Protein AF-A0A969UCM1-F1 (afdb_monomer)

Foldseek 3Di:
DPAADAPDPDAQWDWDQDPVRDIDTFGHRHDHVHTAAQCVDPVSVVVVVVVVVVCVVVPDPDDDDPPVQQNDDDPPHRSGNDPPVD

Solvent-accessible surface area (backbone atoms only — not comparable to full-atom values): 5456 Å² total; per-residue (Å²): 129,88,54,58,71,66,85,54,104,59,78,50,52,39,84,42,78,45,100,86,74,48,75,46,79,44,52,16,66,85,42,86,90,43,68,64,68,54,56,86,40,75,66,34,36,48,52,52,50,53,53,53,50,52,44,43,76,73,66,51,89,76,82,84,76,75,72,54,49,52,59,39,80,48,93,94,43,36,34,58,58,42,77,86,80,92

Structure (mmCIF, N/CA/C/O backbone):
data_AF-A0A969UCM1-F1
#
_entry.id   AF-A0A969UCM1-F1
#
loop_
_atom_site.group_PDB
_atom_site.id
_atom_site.type_symbol
_atom_site.label_atom_id
_atom_site.label_alt_id
_atom_site.label_comp_id
_atom_site.label_asym_id
_atom_site.label_entity_id
_atom_site.label_seq_id
_atom_site.pdbx_PDB_ins_code
_atom_site.Cartn_x
_atom_site.Cartn_y
_atom_site.Cartn_z
_atom_site.occupancy
_atom_site.B_iso_or_equiv
_atom_site.auth_seq_id
_atom_site.auth_comp_id
_atom_site.auth_asym_id
_atom_site.auth_atom_id
_atom_site.pdbx_PDB_model_num
ATOM 1 N N . MET A 1 1 ? -8.764 7.945 16.443 1.00 54.50 1 MET A N 1
ATOM 2 C CA . MET A 1 1 ? -8.209 7.871 15.069 1.00 54.50 1 MET A CA 1
ATOM 3 C C . MET A 1 1 ? -7.054 8.863 14.853 1.00 54.50 1 MET A C 1
ATOM 5 O O . MET A 1 1 ? -6.900 9.366 13.757 1.00 54.50 1 MET A O 1
ATOM 9 N N . GLY A 1 2 ? -6.225 9.156 15.867 1.00 64.75 2 GLY A N 1
ATOM 10 C CA . GLY A 1 2 ? -5.269 10.277 15.790 1.00 64.75 2 GLY A CA 1
ATOM 11 C C . GLY A 1 2 ? -3.878 9.964 15.229 1.00 64.75 2 GLY A C 1
ATOM 12 O O . GLY A 1 2 ? -3.095 10.887 15.076 1.00 64.75 2 GLY A O 1
ATOM 13 N N . LEU A 1 3 ? -3.552 8.694 14.960 1.00 83.62 3 LEU A N 1
ATOM 14 C CA . LEU A 1 3 ? -2.209 8.317 14.502 1.00 83.62 3 LEU A CA 1
ATOM 15 C C . LEU A 1 3 ? -2.142 8.138 12.985 1.00 83.62 3 LEU A C 1
ATOM 17 O O . LEU A 1 3 ? -1.222 8.654 12.370 1.00 83.62 3 LEU A O 1
ATOM 21 N N . ILE A 1 4 ? -3.118 7.455 12.379 1.00 90.44 4 ILE A N 1
ATOM 22 C CA . ILE A 1 4 ? -3.088 7.105 10.951 1.00 90.44 4 ILE A CA 1
ATOM 23 C C . ILE A 1 4 ? -3.196 8.365 10.084 1.00 90.44 4 ILE A C 1
ATOM 25 O O . ILE A 1 4 ? -4.161 9.125 10.198 1.00 90.44 4 ILE A O 1
ATOM 29 N N . TYR A 1 5 ? -2.236 8.548 9.179 1.00 89.81 5 TYR A N 1
ATOM 30 C CA . TYR A 1 5 ? -2.254 9.620 8.194 1.00 89.81 5 TYR A CA 1
ATOM 31 C C . TYR A 1 5 ? -3.273 9.299 7.093 1.00 89.81 5 TYR A C 1
ATOM 33 O O . TYR A 1 5 ? -3.106 8.353 6.326 1.00 89.81 5 TYR A O 1
ATOM 41 N N . THR A 1 6 ? -4.358 10.072 7.032 1.00 88.00 6 THR A N 1
ATOM 42 C CA . THR A 1 6 ? -5.467 9.860 6.088 1.00 88.00 6 THR A CA 1
ATOM 43 C C . THR A 1 6 ? -5.603 11.039 5.129 1.00 88.00 6 THR A C 1
ATOM 45 O O . THR A 1 6 ? -5.375 12.190 5.496 1.00 88.00 6 THR A O 1
ATOM 48 N N . ARG A 1 7 ? -5.979 10.756 3.875 1.00 85.25 7 ARG A N 1
ATOM 49 C CA . ARG A 1 7 ? -6.209 11.782 2.837 1.00 85.25 7 ARG A CA 1
ATOM 50 C C . ARG A 1 7 ? -7.630 12.344 2.841 1.00 85.25 7 ARG A C 1
ATOM 52 O O . ARG A 1 7 ? -7.830 13.486 2.442 1.00 85.25 7 ARG A O 1
ATOM 59 N N . LYS A 1 8 ? -8.612 11.543 3.262 1.00 85.62 8 LYS A N 1
ATOM 60 C CA . LYS A 1 8 ? -10.028 11.920 3.376 1.00 85.62 8 LYS A CA 1
ATOM 61 C C . LYS A 1 8 ? -10.437 11.865 4.856 1.00 85.62 8 LYS A C 1
ATOM 63 O O . LYS A 1 8 ? -9.928 10.998 5.564 1.00 85.62 8 LYS A O 1
ATOM 68 N N . PRO A 1 9 ? -11.364 12.720 5.332 1.00 88.50 9 PRO A N 1
ATOM 69 C CA . PRO A 1 9 ? -11.818 12.734 6.726 1.00 88.50 9 PRO A CA 1
ATOM 70 C C . PRO A 1 9 ? -12.784 11.569 7.018 1.00 88.50 9 PRO A C 1
ATOM 72 O O . PRO A 1 9 ? -13.928 11.766 7.417 1.00 88.50 9 PRO A O 1
ATOM 75 N N . ARG A 1 10 ? -12.334 10.337 6.773 1.00 88.19 10 ARG A N 1
ATOM 76 C CA . ARG A 1 10 ? -13.081 9.091 6.971 1.00 88.19 10 ARG A CA 1
ATOM 77 C C . ARG A 1 10 ? -12.147 7.986 7.472 1.00 88.19 10 ARG A C 1
ATOM 79 O O . ARG A 1 10 ? -10.932 8.092 7.295 1.00 88.19 10 ARG A O 1
ATOM 86 N N . PRO A 1 11 ? -12.679 6.900 8.054 1.00 89.88 11 PRO A N 1
ATOM 87 C CA . PRO A 1 11 ? -11.868 5.726 8.339 1.00 89.88 11 PRO A CA 1
ATOM 88 C C . PRO A 1 11 ? -11.243 5.140 7.060 1.00 89.88 11 PRO A C 1
ATOM 90 O O . PRO A 1 11 ? -11.911 5.109 6.021 1.00 89.88 11 PRO A O 1
ATOM 93 N N . PRO A 1 12 ? -9.986 4.657 7.115 1.00 93.31 12 PRO A N 1
ATOM 94 C CA . PRO A 1 12 ? -9.286 4.079 5.969 1.00 93.31 12 PRO A CA 1
ATOM 95 C C . PRO A 1 12 ? -9.653 2.599 5.783 1.00 93.31 12 PRO A C 1
ATOM 97 O O . PRO A 1 12 ? -8.785 1.761 5.566 1.00 93.31 12 PRO A O 1
ATOM 100 N N . PHE A 1 13 ? -10.931 2.252 5.926 1.00 94.75 13 PHE A N 1
ATOM 101 C CA . PHE A 1 13 ? -11.417 0.899 5.686 1.00 94.75 13 PHE A CA 1
ATOM 102 C C . PHE A 1 13 ? -12.818 0.905 5.079 1.00 94.75 13 PHE A C 1
ATOM 104 O O . PHE A 1 13 ? -13.598 1.839 5.279 1.00 94.75 13 PHE A O 1
ATOM 111 N N . LEU A 1 14 ? -13.102 -0.176 4.372 1.00 94.69 14 LEU A N 1
ATOM 112 C CA . LEU A 1 14 ? -14.379 -0.585 3.807 1.00 94.69 14 LEU A CA 1
ATOM 113 C C . LEU A 1 14 ? -14.859 -1.803 4.608 1.00 94.69 14 LEU A C 1
ATOM 115 O O . LEU A 1 14 ? -14.052 -2.666 4.951 1.00 94.69 14 LEU A O 1
ATOM 119 N N . GLU A 1 15 ? -16.151 -1.881 4.915 1.00 96.00 15 GLU A N 1
ATOM 120 C CA . GLU A 1 15 ? -16.766 -3.113 5.421 1.00 96.00 15 GLU A CA 1
ATOM 121 C C . GLU A 1 15 ? -17.224 -3.966 4.234 1.00 96.00 15 GLU A C 1
ATOM 123 O O . GLU A 1 15 ? -17.956 -3.487 3.371 1.00 96.00 15 GLU A O 1
ATOM 128 N N . VAL A 1 16 ? -16.757 -5.211 4.178 1.00 95.44 16 VAL A N 1
ATOM 129 C CA . VAL A 1 16 ? -17.061 -6.180 3.122 1.00 95.44 16 VAL A CA 1
ATOM 130 C C . VAL A 1 16 ? -17.849 -7.328 3.733 1.00 95.44 16 VAL A C 1
ATOM 132 O O . VAL A 1 16 ? -17.407 -7.920 4.717 1.00 95.44 16 VAL A O 1
ATOM 135 N N . GLU A 1 17 ? -19.001 -7.644 3.147 1.00 96.81 17 GLU A N 1
ATOM 136 C CA . GLU A 1 17 ? -19.752 -8.860 3.454 1.00 96.81 17 GLU A CA 1
ATOM 137 C C . GLU A 1 17 ? -19.228 -10.017 2.600 1.00 96.81 17 GLU A C 1
ATOM 139 O O . GLU A 1 17 ? -19.054 -9.898 1.385 1.00 96.81 17 GLU A O 1
ATOM 144 N N . HIS A 1 18 ? -18.932 -11.134 3.248 1.00 94.56 18 HIS A N 1
ATOM 145 C CA . HIS A 1 18 ? -18.467 -12.353 2.610 1.00 94.56 18 HIS A CA 1
ATOM 146 C C . HIS A 1 18 ? -19.652 -13.240 2.220 1.00 94.56 18 HIS A C 1
ATOM 148 O O . HIS A 1 18 ? -20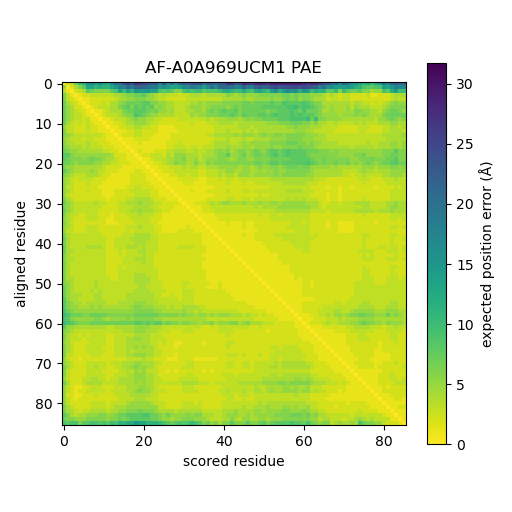.744 -13.137 2.773 1.00 94.56 18 HIS A O 1
ATOM 154 N N . GLY A 1 19 ? -19.428 -14.180 1.297 1.00 95.81 19 GLY A N 1
ATOM 155 C CA . GLY A 1 19 ? -20.476 -15.104 0.845 1.00 95.81 19 GLY A CA 1
ATOM 156 C C . GLY A 1 19 ? -21.041 -16.026 1.938 1.00 95.81 19 GLY A C 1
ATOM 157 O O . GLY A 1 19 ? -22.073 -16.652 1.721 1.00 95.81 19 GLY A O 1
ATOM 158 N N . ASP A 1 20 ? -20.387 -16.111 3.099 1.00 96.06 20 ASP A N 1
ATOM 159 C CA . ASP A 1 20 ? -20.848 -16.844 4.284 1.00 96.06 20 ASP A CA 1
ATOM 160 C C . ASP A 1 20 ? -21.659 -15.975 5.272 1.00 96.06 20 ASP A C 1
ATOM 162 O O . ASP A 1 20 ? -22.054 -16.458 6.334 1.00 96.06 20 ASP A O 1
ATOM 166 N N . GLY A 1 21 ? -21.916 -14.706 4.931 1.00 96.38 21 GLY A N 1
ATOM 167 C CA . GLY A 1 21 ? 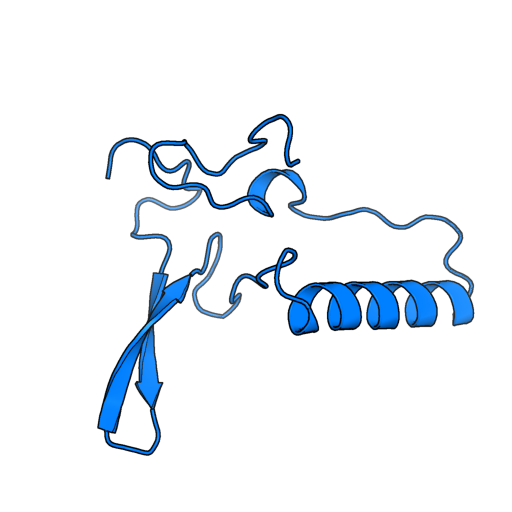-22.637 -13.735 5.758 1.00 96.38 21 GLY A CA 1
ATOM 168 C C . GLY A 1 21 ? -21.784 -13.062 6.839 1.00 96.38 21 GLY A C 1
ATOM 169 O O . GLY A 1 21 ? -22.312 -12.279 7.631 1.00 96.38 21 GLY A O 1
ATOM 170 N N . THR A 1 22 ? -20.479 -13.346 6.911 1.00 97.00 22 THR A N 1
ATOM 171 C CA . THR A 1 22 ? -19.571 -12.626 7.816 1.00 97.00 22 THR A CA 1
ATOM 172 C C . THR A 1 22 ? -19.189 -11.260 7.249 1.00 97.00 22 THR A C 1
ATOM 174 O O . THR A 1 22 ? -19.212 -11.038 6.041 1.00 97.00 22 THR A O 1
ATOM 177 N N . THR A 1 23 ? -18.826 -10.319 8.123 1.00 97.62 23 THR A N 1
ATOM 178 C CA . THR A 1 23 ? -18.364 -8.984 7.719 1.00 97.62 23 THR A CA 1
ATOM 179 C C . THR A 1 23 ? -16.930 -8.757 8.170 1.00 97.62 23 THR A C 1
ATOM 181 O O . THR A 1 23 ? -16.593 -8.983 9.336 1.00 97.62 23 THR A O 1
ATOM 184 N N . GLN A 1 24 ? -16.093 -8.247 7.270 1.00 96.56 24 GLN A N 1
ATOM 185 C CA . GLN A 1 24 ? -14.705 -7.899 7.552 1.00 96.56 24 GLN A CA 1
ATOM 186 C C . GLN A 1 24 ? -14.402 -6.452 7.157 1.00 96.56 24 GLN A C 1
ATOM 188 O O . GLN A 1 24 ? -14.879 -5.943 6.148 1.00 96.56 24 GLN A O 1
ATOM 193 N N . LYS A 1 25 ? -13.551 -5.786 7.944 1.00 96.50 25 LYS A N 1
ATOM 194 C CA . LYS A 1 25 ? -12.963 -4.494 7.571 1.00 96.50 25 LYS A CA 1
ATOM 195 C C . LYS A 1 25 ? -11.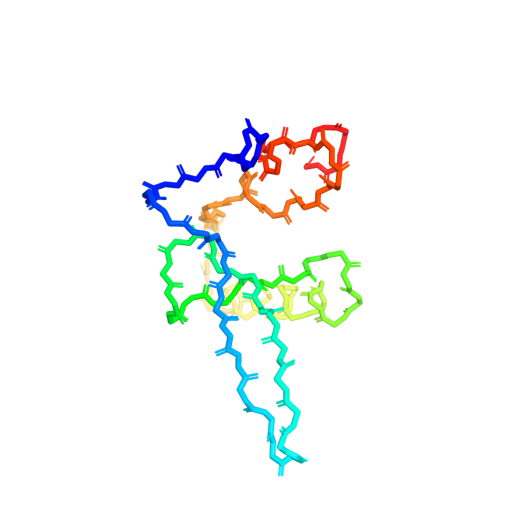715 -4.713 6.730 1.00 96.50 25 LYS A C 1
ATOM 197 O O . LYS A 1 25 ? -10.769 -5.353 7.189 1.00 96.50 25 LYS A O 1
ATOM 202 N N . VAL A 1 26 ? -11.706 -4.139 5.536 1.00 96.19 26 VAL A N 1
ATOM 203 C CA . VAL A 1 26 ? -10.594 -4.189 4.585 1.00 96.19 26 VAL A CA 1
ATOM 204 C C . VAL A 1 26 ? -10.011 -2.788 4.429 1.00 96.19 26 VAL A C 1
ATOM 206 O O . VAL A 1 26 ? -10.755 -1.815 4.334 1.00 96.19 26 VAL A O 1
ATOM 209 N N . TRP A 1 27 ? -8.684 -2.665 4.454 1.00 95.75 27 TRP A N 1
ATOM 210 C CA . TRP A 1 27 ? -8.010 -1.366 4.416 1.00 95.75 27 TRP A CA 1
ATOM 211 C C . TRP A 1 27 ? -8.109 -0.719 3.027 1.00 95.75 27 TRP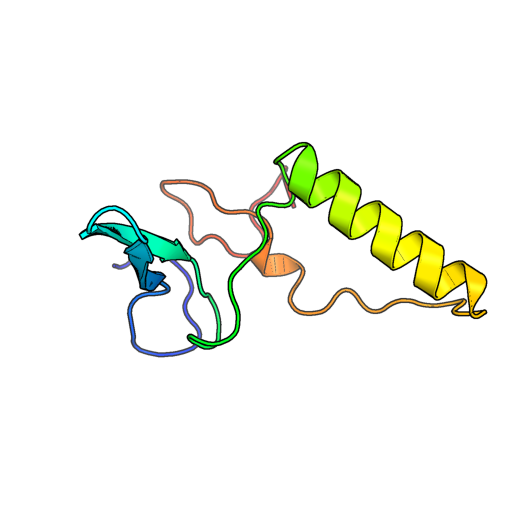 A C 1
ATOM 213 O O . TRP A 1 27 ? -7.877 -1.376 2.015 1.00 95.75 27 TRP A O 1
ATOM 223 N N . CYS A 1 28 ? -8.442 0.572 2.990 1.00 95.44 28 CYS A N 1
ATOM 224 C CA . CYS A 1 28 ? -8.561 1.358 1.762 1.00 95.44 28 CYS A CA 1
ATOM 225 C C . CYS A 1 28 ? -8.162 2.828 2.016 1.00 95.44 28 CYS A C 1
ATOM 227 O O . CYS A 1 28 ? -8.943 3.653 2.519 1.00 95.44 28 CYS A O 1
ATOM 229 N N . THR A 1 29 ? -6.912 3.155 1.700 1.00 94.50 29 THR A N 1
ATOM 230 C CA . THR A 1 29 ? -6.258 4.430 2.032 1.00 94.50 29 THR A CA 1
ATOM 231 C C . THR A 1 29 ? -6.898 5.630 1.321 1.00 94.50 29 THR A C 1
ATOM 233 O O . THR A 1 29 ? -7.057 6.694 1.927 1.00 94.50 29 THR A O 1
ATOM 236 N N . PHE A 1 30 ? -7.294 5.473 0.053 1.00 92.94 30 PHE A N 1
ATOM 237 C CA . PHE A 1 30 ? -7.725 6.586 -0.806 1.00 92.94 30 PHE A CA 1
ATOM 238 C C . PHE A 1 30 ? -9.217 6.550 -1.132 1.00 92.94 30 PHE A C 1
ATOM 240 O O . PHE A 1 30 ? -9.955 7.488 -0.795 1.00 92.94 30 PHE A O 1
ATOM 247 N N . ASP A 1 31 ? -9.690 5.452 -1.715 1.00 91.88 31 ASP A N 1
ATOM 248 C CA . ASP A 1 31 ? -11.085 5.257 -2.108 1.00 91.88 31 ASP A CA 1
ATOM 249 C C . ASP A 1 31 ? -11.584 3.853 -1.758 1.00 91.88 31 ASP A C 1
ATOM 251 O O . ASP A 1 31 ? -10.773 2.954 -1.577 1.00 91.88 31 ASP A O 1
ATOM 255 N N . TYR A 1 32 ? -12.898 3.667 -1.624 1.00 91.88 32 TYR A N 1
ATOM 256 C CA . TYR A 1 32 ? -13.484 2.368 -1.278 1.00 91.88 32 TYR A CA 1
ATOM 257 C C . TYR A 1 32 ? -13.317 1.339 -2.402 1.00 91.88 32 TYR A C 1
ATOM 259 O O . TYR A 1 32 ? -13.272 0.144 -2.131 1.00 91.88 32 TYR A O 1
ATOM 267 N N . GLU A 1 33 ? -13.153 1.800 -3.642 1.00 92.94 33 GLU A N 1
ATOM 268 C CA . GLU A 1 33 ? -12.846 0.952 -4.8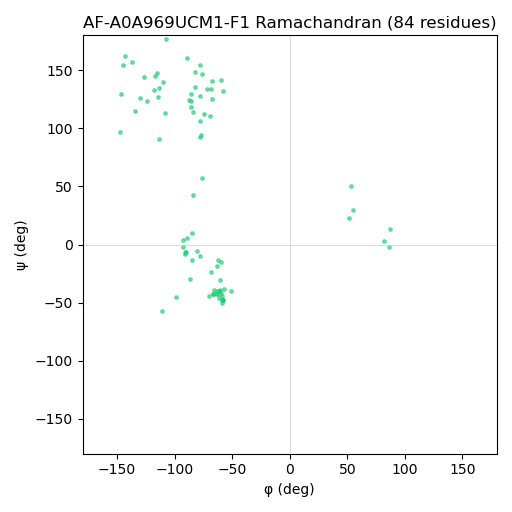01 1.00 92.94 33 GLU A CA 1
ATOM 269 C C . GLU A 1 33 ? -11.365 0.527 -4.857 1.00 92.94 33 GLU A C 1
ATOM 271 O O . GLU A 1 33 ? -10.988 -0.330 -5.653 1.00 92.94 33 GLU A O 1
ATOM 276 N N . GLN A 1 34 ? -10.511 1.118 -4.013 1.00 94.56 34 GLN A N 1
ATOM 277 C CA . GLN A 1 34 ? -9.068 0.882 -3.985 1.00 94.56 34 GLN A CA 1
ATOM 278 C C . GLN A 1 34 ? -8.671 0.190 -2.680 1.00 94.56 34 GLN A C 1
ATOM 280 O O . GLN A 1 34 ? -8.363 0.837 -1.676 1.00 94.56 34 GLN A O 1
ATOM 285 N N . VAL A 1 35 ? -8.674 -1.141 -2.711 1.00 95.75 35 VAL A N 1
ATOM 286 C CA . VAL A 1 35 ? -8.219 -1.980 -1.597 1.00 95.75 35 VAL A CA 1
ATOM 287 C C . VAL A 1 35 ? -6.692 -2.022 -1.560 1.00 95.75 35 VAL A C 1
ATOM 289 O O . VAL A 1 35 ? -6.044 -2.326 -2.561 1.00 95.75 35 VAL A O 1
ATOM 292 N N . ASP A 1 36 ? -6.114 -1.729 -0.396 1.00 96.25 36 ASP A N 1
ATOM 293 C CA . ASP A 1 36 ? -4.669 -1.801 -0.194 1.00 96.25 36 ASP A CA 1
ATOM 294 C C . ASP A 1 36 ? -4.181 -3.257 -0.231 1.00 96.25 36 ASP A C 1
ATOM 296 O O . ASP A 1 36 ? -4.720 -4.133 0.447 1.00 96.25 36 ASP A O 1
ATOM 300 N N . ILE A 1 37 ? -3.098 -3.496 -0.968 1.00 96.88 37 ILE A N 1
ATOM 301 C CA . ILE A 1 37 ? -2.395 -4.781 -0.976 1.00 96.88 37 ILE A CA 1
ATOM 302 C C . ILE A 1 37 ? -1.453 -4.843 0.228 1.00 96.88 37 ILE A C 1
ATOM 304 O O . ILE A 1 37 ? -0.710 -3.895 0.502 1.00 96.88 37 ILE A O 1
ATOM 308 N N . ASP A 1 38 ? -1.446 -5.977 0.929 1.00 96.44 38 ASP A N 1
ATOM 309 C CA . ASP A 1 38 ? -0.409 -6.279 1.913 1.00 96.44 38 ASP A CA 1
ATOM 310 C C . ASP A 1 38 ? 0.872 -6.739 1.205 1.00 96.44 38 ASP A C 1
ATOM 312 O O . ASP A 1 38 ? 1.051 -7.926 0.914 1.00 96.44 38 ASP A O 1
ATOM 316 N N . ALA A 1 39 ? 1.761 -5.783 0.932 1.00 94.69 39 ALA A N 1
ATOM 317 C CA . ALA A 1 39 ? 3.043 -6.015 0.269 1.00 94.69 39 ALA A CA 1
ATOM 318 C C . ALA A 1 39 ? 4.002 -6.917 1.071 1.00 94.69 39 ALA A C 1
ATOM 320 O O . ALA A 1 39 ? 4.926 -7.475 0.490 1.00 94.69 39 ALA A O 1
ATOM 321 N N . PHE A 1 40 ? 3.782 -7.089 2.381 1.00 94.44 40 PHE A N 1
ATOM 322 C CA . PHE A 1 40 ? 4.618 -7.942 3.236 1.00 94.44 40 PHE A CA 1
ATOM 323 C C . PHE A 1 40 ? 4.100 -9.382 3.322 1.00 94.44 40 PHE A C 1
ATOM 325 O O . PHE A 1 40 ? 4.779 -10.257 3.863 1.00 94.44 40 PHE A O 1
ATOM 332 N N . SER A 1 41 ? 2.908 -9.651 2.787 1.00 97.19 41 SER A N 1
ATOM 333 C CA . SER A 1 41 ? 2.419 -11.015 2.616 1.00 97.19 41 SER A CA 1
ATOM 334 C C . SER A 1 41 ? 3.110 -11.688 1.425 1.00 97.19 41 SER A C 1
ATOM 336 O O . SER A 1 41 ? 3.391 -11.049 0.412 1.00 97.19 41 SER A O 1
ATOM 338 N N . ALA A 1 42 ? 3.330 -13.005 1.501 1.00 98.06 42 ALA A N 1
ATOM 339 C CA . ALA A 1 42 ? 3.934 -13.757 0.397 1.00 98.06 42 ALA A CA 1
ATOM 340 C C . ALA A 1 42 ? 3.132 -13.625 -0.914 1.00 98.06 42 ALA A C 1
ATOM 342 O O . ALA A 1 42 ? 3.711 -13.507 -1.990 1.00 98.06 42 ALA A O 1
ATOM 343 N N . LEU A 1 43 ? 1.796 -13.606 -0.820 1.00 98.19 43 LEU A N 1
ATOM 344 C CA . LEU A 1 43 ? 0.914 -13.444 -1.976 1.00 98.19 43 LEU A CA 1
ATOM 345 C C . LEU A 1 43 ? 0.980 -12.025 -2.556 1.00 98.19 43 LEU A C 1
ATOM 347 O O . LEU A 1 43 ? 1.057 -11.873 -3.772 1.00 98.19 43 LEU A O 1
ATOM 351 N N . GLY A 1 44 ? 0.964 -10.997 -1.704 1.00 97.44 44 GLY A N 1
ATOM 352 C CA . GLY A 1 44 ? 1.048 -9.604 -2.139 1.00 97.44 44 GLY A CA 1
ATOM 353 C C . GLY A 1 44 ? 2.400 -9.264 -2.765 1.00 97.44 44 GLY A C 1
ATOM 354 O O . GLY A 1 44 ? 2.419 -8.648 -3.828 1.00 97.44 44 GLY A O 1
ATOM 355 N N . SER A 1 45 ? 3.511 -9.729 -2.174 1.00 96.56 45 SER A N 1
ATOM 356 C CA . SER A 1 45 ? 4.856 -9.580 -2.760 1.00 96.56 45 SER A CA 1
ATOM 357 C C . SER A 1 45 ? 4.921 -10.227 -4.138 1.00 96.56 45 SER A C 1
ATOM 359 O O . SER A 1 45 ? 5.267 -9.564 -5.113 1.00 96.56 45 SER A O 1
ATOM 361 N N . LYS A 1 46 ? 4.474 -11.487 -4.248 1.00 98.44 46 LYS A N 1
ATOM 362 C CA . LYS A 1 46 ? 4.452 -12.195 -5.530 1.00 98.44 46 LYS A CA 1
ATOM 363 C C . LYS A 1 46 ? 3.609 -11.463 -6.576 1.00 98.44 46 LYS A C 1
ATOM 365 O O . LYS A 1 46 ? 4.037 -11.334 -7.716 1.00 98.44 46 LYS A O 1
ATOM 370 N N . PHE A 1 47 ? 2.427 -10.978 -6.199 1.00 98.19 47 PHE A N 1
ATOM 371 C CA . PHE A 1 47 ? 1.580 -10.214 -7.111 1.00 98.1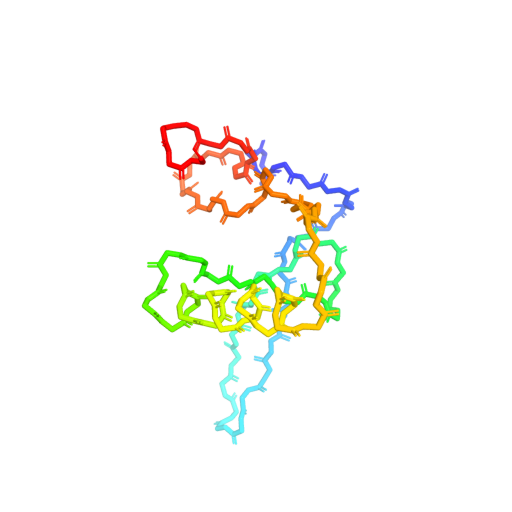9 47 PHE A CA 1
ATOM 372 C C . PHE A 1 47 ? 2.307 -8.971 -7.640 1.00 98.19 47 PHE A C 1
ATOM 374 O O . PHE A 1 47 ? 2.317 -8.744 -8.847 1.00 98.19 47 PHE A O 1
ATOM 381 N N . ILE A 1 48 ? 2.941 -8.190 -6.760 1.00 96.88 48 ILE A N 1
ATOM 382 C CA . ILE A 1 48 ? 3.688 -6.986 -7.149 1.00 96.88 48 ILE A CA 1
ATOM 383 C C . ILE A 1 48 ? 4.854 -7.347 -8.079 1.00 96.88 48 ILE A C 1
ATOM 385 O O . ILE A 1 48 ? 5.018 -6.705 -9.115 1.00 96.88 48 ILE A O 1
ATOM 389 N N . GLU A 1 49 ? 5.627 -8.385 -7.751 1.00 97.44 49 GLU A N 1
ATOM 390 C CA . GLU A 1 49 ? 6.731 -8.880 -8.584 1.00 97.44 49 GLU A CA 1
ATOM 391 C C . GLU A 1 49 ? 6.254 -9.286 -9.985 1.00 97.44 49 GLU A C 1
ATOM 393 O O . GLU A 1 49 ? 6.829 -8.839 -10.978 1.00 97.44 49 GLU A O 1
ATOM 398 N N . ASP A 1 50 ? 5.167 -10.060 -10.073 1.00 98.31 50 ASP A N 1
ATOM 399 C CA . ASP A 1 50 ? 4.587 -10.501 -11.345 1.00 98.31 50 ASP A CA 1
ATOM 400 C C . ASP A 1 50 ? 4.119 -9.298 -12.193 1.00 98.31 50 ASP A C 1
ATOM 402 O O . ASP A 1 50 ? 4.341 -9.266 -13.405 1.00 98.31 50 ASP A O 1
ATOM 406 N N . GLN A 1 51 ? 3.514 -8.273 -11.573 1.00 97.56 51 GLN A N 1
ATOM 407 C CA . GLN A 1 51 ? 3.107 -7.052 -12.283 1.00 97.56 51 GLN A CA 1
ATOM 408 C C . GLN A 1 51 ? 4.310 -6.244 -12.791 1.00 97.56 51 GLN A C 1
ATOM 410 O O . GLN A 1 51 ? 4.294 -5.765 -13.927 1.00 97.56 51 GLN A O 1
ATOM 415 N N . LEU A 1 52 ? 5.360 -6.090 -11.978 1.00 97.06 52 LEU A N 1
ATOM 416 C CA . LEU A 1 52 ? 6.576 -5.382 -12.388 1.00 97.06 52 LEU A CA 1
ATOM 417 C C . LEU A 1 52 ? 7.283 -6.110 -13.536 1.00 97.06 52 LEU A C 1
ATOM 419 O O . LEU A 1 52 ? 7.690 -5.465 -14.503 1.00 97.06 52 LEU A O 1
ATOM 423 N N . ALA A 1 53 ? 7.380 -7.440 -13.464 1.00 97.38 53 ALA A N 1
ATOM 424 C CA . ALA A 1 53 ? 7.944 -8.260 -14.532 1.00 97.38 53 ALA A CA 1
ATOM 425 C C . ALA A 1 53 ? 7.165 -8.079 -15.843 1.00 97.38 53 ALA A C 1
ATOM 427 O O . ALA A 1 53 ? 7.768 -7.775 -16.873 1.00 97.38 53 ALA A O 1
ATOM 428 N N . ALA A 1 54 ? 5.831 -8.149 -15.790 1.00 98.19 54 ALA A N 1
ATOM 429 C CA . ALA A 1 54 ? 4.982 -7.938 -16.958 1.00 98.19 54 ALA A CA 1
ATOM 430 C C . ALA A 1 54 ? 5.175 -6.541 -17.579 1.00 98.19 54 ALA A C 1
ATOM 432 O O . ALA A 1 54 ? 5.263 -6.418 -18.799 1.00 98.19 54 ALA A O 1
ATOM 433 N N . LEU A 1 55 ? 5.290 -5.478 -16.773 1.00 97.94 55 LEU A N 1
ATOM 434 C CA . LEU A 1 55 ? 5.568 -4.129 -17.289 1.00 97.94 55 LEU A CA 1
ATOM 435 C C . LEU A 1 55 ? 6.931 -4.056 -17.996 1.00 97.94 55 LEU A C 1
ATOM 437 O O . LEU A 1 55 ? 7.039 -3.476 -19.080 1.00 97.94 55 LEU A O 1
ATOM 441 N N . CYS A 1 56 ? 7.962 -4.671 -17.417 1.00 97.06 56 CYS A N 1
ATOM 442 C CA . CYS A 1 56 ? 9.290 -4.746 -18.027 1.00 97.06 56 CYS A CA 1
ATOM 443 C C . CYS A 1 56 ? 9.276 -5.522 -19.356 1.00 97.06 56 CYS A C 1
ATOM 445 O O . CYS A 1 56 ? 9.905 -5.082 -20.319 1.00 97.06 56 CYS A O 1
ATOM 447 N N . GLU A 1 57 ? 8.525 -6.625 -19.446 1.00 97.94 57 GLU A N 1
ATOM 448 C CA . GLU A 1 57 ? 8.348 -7.396 -20.689 1.00 97.94 57 GLU A CA 1
ATOM 449 C C . GLU A 1 57 ? 7.718 -6.561 -21.816 1.00 97.94 57 GLU A C 1
ATOM 451 O O . GLU A 1 57 ? 8.046 -6.750 -22.987 1.00 97.94 57 GLU A O 1
ATOM 456 N N . HIS A 1 58 ? 6.880 -5.579 -21.472 1.00 97.50 58 HIS A N 1
ATOM 457 C CA . HIS A 1 58 ? 6.292 -4.626 -22.421 1.00 97.50 58 HIS A CA 1
ATOM 458 C C . HIS A 1 58 ? 7.200 -3.417 -22.723 1.00 97.50 58 HIS A C 1
ATOM 460 O O . HIS A 1 58 ? 6.772 -2.462 -23.374 1.00 97.50 58 HIS A O 1
ATOM 466 N N . GLY A 1 59 ? 8.463 -3.445 -22.285 1.00 97.50 59 GLY A N 1
ATOM 467 C CA . GLY A 1 59 ? 9.471 -2.435 -22.610 1.00 97.50 59 GLY A CA 1
ATOM 468 C C . GLY A 1 59 ? 9.503 -1.224 -21.673 1.00 97.50 59 GLY A C 1
ATOM 469 O O . GLY A 1 59 ? 10.141 -0.220 -22.003 1.00 97.50 59 GLY A O 1
ATOM 470 N N . CYS A 1 60 ? 8.848 -1.277 -20.507 1.00 97.31 60 CYS A N 1
ATOM 471 C CA . CYS A 1 60 ? 8.955 -0.207 -19.513 1.00 97.31 60 CYS A CA 1
ATOM 472 C C . CYS A 1 60 ? 10.364 -0.169 -18.890 1.00 97.31 60 CYS A C 1
ATOM 474 O O . CYS A 1 60 ? 10.725 -1.035 -18.103 1.00 97.31 60 CYS A O 1
ATOM 476 N N . GLY A 1 61 ? 11.147 0.872 -19.198 1.00 95.94 61 GLY A N 1
ATOM 477 C CA . GLY A 1 61 ? 12.477 1.104 -18.604 1.00 95.94 61 GLY A CA 1
ATOM 478 C C . GLY A 1 61 ? 12.483 1.961 -17.329 1.00 95.94 61 GLY A C 1
ATOM 479 O O . GLY A 1 61 ? 13.527 2.135 -16.707 1.00 95.94 61 GLY A O 1
ATOM 480 N N . LEU A 1 62 ? 11.334 2.523 -16.948 1.00 96.88 62 LEU A N 1
ATOM 481 C CA . LEU A 1 62 ? 11.150 3.333 -15.744 1.00 96.88 62 LEU A CA 1
ATOM 482 C C . LEU A 1 62 ? 9.742 3.097 -15.197 1.00 96.88 62 LEU A C 1
ATOM 484 O O . LEU A 1 62 ? 8.765 3.229 -15.934 1.00 96.88 62 LEU A O 1
ATOM 488 N N . ILE A 1 63 ? 9.637 2.793 -13.903 1.00 95.81 63 ILE A N 1
ATOM 489 C CA . ILE A 1 63 ? 8.361 2.550 -13.224 1.00 95.81 63 ILE A CA 1
ATOM 490 C C . ILE A 1 63 ? 8.247 3.508 -12.038 1.00 95.81 63 ILE A C 1
ATOM 492 O O . ILE A 1 63 ? 9.105 3.541 -11.158 1.00 95.81 63 ILE A O 1
ATOM 496 N N . ARG A 1 64 ? 7.174 4.305 -12.013 1.00 97.31 64 ARG A N 1
ATOM 497 C CA . ARG A 1 64 ? 6.833 5.167 -10.875 1.00 97.31 64 ARG A CA 1
ATOM 498 C C . ARG A 1 64 ? 6.028 4.357 -9.863 1.00 97.31 64 ARG A C 1
ATOM 500 O O . ARG A 1 64 ? 4.912 3.946 -10.166 1.00 97.31 64 ARG A O 1
ATOM 507 N N . LEU A 1 65 ? 6.557 4.206 -8.652 1.00 95.38 65 LEU A N 1
ATOM 508 C CA . LEU A 1 65 ? 5.831 3.601 -7.536 1.00 95.38 65 LEU A CA 1
ATOM 509 C C . LEU A 1 65 ? 4.831 4.615 -6.964 1.00 95.38 65 LEU A C 1
ATOM 511 O O . LEU A 1 65 ? 5.181 5.482 -6.160 1.00 95.38 65 LEU A O 1
ATOM 515 N N . ASP A 1 66 ? 3.588 4.555 -7.438 1.00 96.00 66 ASP A N 1
ATOM 516 C CA . ASP A 1 66 ? 2.523 5.416 -6.930 1.00 96.00 66 ASP A CA 1
ATOM 517 C C . ASP A 1 66 ? 2.176 5.066 -5.479 1.00 96.00 66 ASP A C 1
ATOM 519 O O . ASP A 1 66 ? 2.181 3.902 -5.089 1.00 96.00 66 ASP A O 1
ATOM 523 N N . ALA A 1 67 ? 1.912 6.095 -4.670 1.00 95.19 67 ALA A N 1
ATOM 524 C CA . ALA A 1 67 ? 1.537 5.959 -3.264 1.00 95.19 67 ALA A CA 1
ATOM 525 C C . ALA A 1 67 ? 2.471 5.079 -2.396 1.00 95.19 67 ALA A C 1
ATOM 527 O O . ALA A 1 67 ? 2.059 4.635 -1.327 1.00 95.19 67 ALA A O 1
ATOM 528 N N . PHE A 1 68 ? 3.738 4.896 -2.793 1.00 94.88 68 PHE A N 1
ATOM 529 C CA . PHE A 1 68 ? 4.694 4.001 -2.127 1.00 94.88 68 PHE A CA 1
ATOM 530 C C . PHE A 1 68 ? 4.801 4.214 -0.611 1.00 94.88 68 PHE A C 1
ATOM 532 O O . PHE A 1 68 ? 4.804 3.258 0.148 1.00 94.88 68 PHE A O 1
ATOM 539 N N . GLY A 1 69 ? 4.782 5.465 -0.141 1.00 94.62 69 GLY A N 1
ATOM 540 C CA . GLY A 1 69 ? 4.854 5.757 1.293 1.00 94.62 69 GLY A CA 1
ATOM 541 C C . GLY A 1 69 ? 3.715 5.158 2.130 1.00 94.62 69 GLY A C 1
ATOM 542 O O . GLY A 1 69 ? 3.843 5.096 3.344 1.00 94.62 69 GLY A O 1
ATOM 543 N N . TYR A 1 70 ? 2.613 4.706 1.530 1.00 95.12 70 TYR A N 1
ATOM 544 C CA . TYR A 1 70 ? 1.50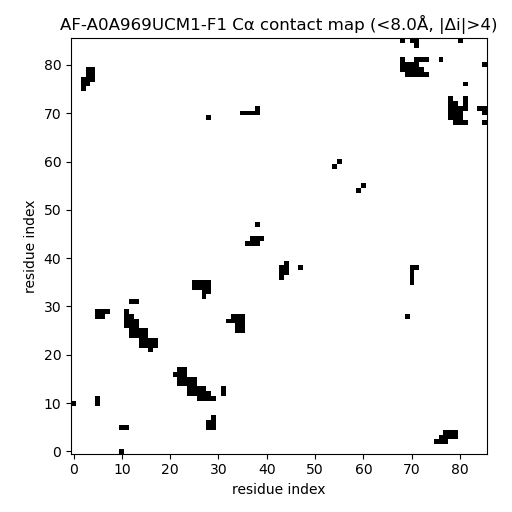6 4.083 2.259 1.00 95.12 70 TYR A CA 1
ATOM 545 C C . TYR A 1 70 ? 1.609 2.557 2.337 1.00 95.12 70 TYR A C 1
ATOM 547 O O . TYR A 1 70 ? 0.734 1.951 2.946 1.00 95.12 70 TYR A O 1
ATOM 555 N N . THR A 1 71 ? 2.608 1.898 1.740 1.00 93.75 71 THR A N 1
ATOM 556 C CA . THR A 1 71 ? 2.701 0.421 1.718 1.00 93.75 71 THR A CA 1
ATO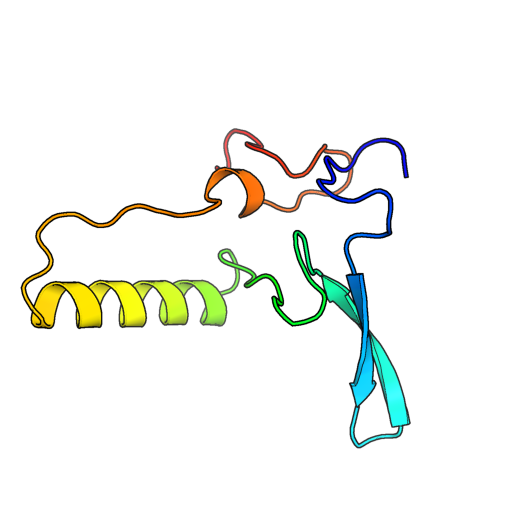M 557 C C . THR A 1 71 ? 2.798 -0.179 3.124 1.00 93.75 71 THR A C 1
ATOM 559 O O . THR A 1 71 ? 2.129 -1.173 3.410 1.00 93.75 71 THR A O 1
ATOM 562 N N . THR A 1 72 ? 3.536 0.466 4.029 1.00 94.56 72 THR A N 1
ATOM 563 C CA . THR A 1 72 ? 3.797 -0.032 5.387 1.00 94.56 72 THR A CA 1
ATOM 564 C C . THR A 1 72 ? 2.683 0.314 6.375 1.00 94.56 72 THR A C 1
ATOM 566 O O . THR A 1 72 ? 2.481 1.471 6.747 1.00 94.56 72 THR A O 1
ATOM 569 N N . LYS A 1 73 ? 1.979 -0.715 6.870 1.00 93.94 73 LYS A N 1
ATOM 570 C CA . LYS A 1 73 ? 0.960 -0.589 7.925 1.00 93.94 73 LYS A CA 1
ATOM 571 C C . LYS A 1 73 ? 1.490 -1.181 9.228 1.00 93.94 73 LYS A C 1
ATOM 573 O O . LYS A 1 73 ? 1.692 -2.389 9.349 1.00 93.94 73 LYS A O 1
ATOM 578 N N . ARG A 1 74 ? 1.705 -0.325 10.231 1.00 93.44 74 ARG A N 1
ATOM 579 C CA . ARG A 1 74 ? 2.216 -0.717 11.555 1.00 93.44 74 ARG A CA 1
ATOM 580 C C . ARG A 1 74 ? 1.349 -0.139 12.661 1.00 93.44 74 ARG A C 1
ATOM 582 O O . ARG A 1 74 ? 1.134 1.073 12.739 1.00 93.44 74 ARG A O 1
ATOM 589 N N . LYS A 1 75 ? 0.865 -1.009 13.551 1.00 92.62 75 LYS A N 1
ATOM 590 C CA . LYS A 1 75 ? 0.078 -0.601 14.719 1.00 92.62 75 LYS A CA 1
ATOM 591 C C . LYS A 1 75 ? 0.887 0.380 15.572 1.00 92.62 75 LYS A C 1
ATOM 593 O O . LYS A 1 75 ? 2.040 0.119 15.886 1.00 92.62 75 LYS A O 1
ATOM 598 N N . GLY A 1 76 ? 0.263 1.490 15.961 1.00 93.06 76 GLY A N 1
ATOM 599 C CA . GLY A 1 76 ? 0.909 2.534 16.764 1.00 93.06 76 GLY A CA 1
ATOM 600 C C . GLY A 1 76 ? 1.689 3.578 15.959 1.00 93.06 76 GLY A C 1
ATOM 601 O O . GLY A 1 76 ? 2.178 4.531 16.552 1.00 93.06 76 GLY A O 1
ATOM 602 N N . THR A 1 77 ? 1.761 3.449 14.632 1.00 94.06 77 THR A N 1
ATOM 603 C CA . THR A 1 77 ? 2.402 4.433 13.742 1.00 94.06 77 THR A CA 1
ATOM 604 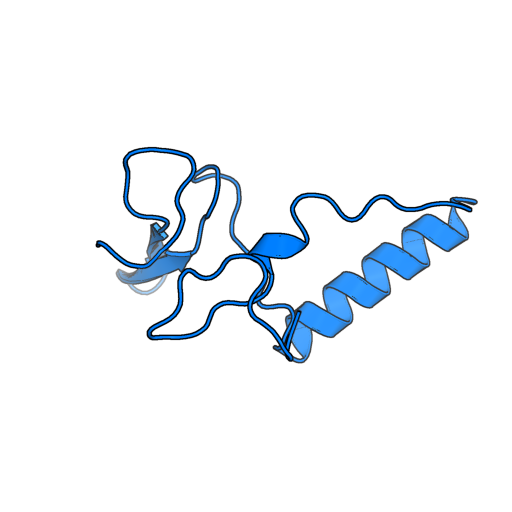C C . THR A 1 77 ? 1.365 5.210 12.933 1.00 94.06 77 THR A C 1
ATOM 606 O O . THR A 1 77 ? 0.163 4.923 12.990 1.00 94.06 77 THR A O 1
ATOM 609 N N . ASN A 1 78 ? 1.831 6.171 12.136 1.00 93.62 78 ASN A N 1
ATOM 610 C CA . ASN A 1 78 ? 0.988 6.889 11.187 1.00 93.62 78 ASN A CA 1
ATOM 611 C C . ASN A 1 78 ? 0.727 6.144 9.869 1.00 93.62 78 ASN A C 1
ATOM 613 O O . ASN A 1 78 ? -0.090 6.619 9.082 1.00 93.62 78 ASN A O 1
ATOM 617 N N . CYS A 1 79 ? 1.360 4.983 9.649 1.00 95.06 79 CYS A N 1
ATOM 618 C CA . CYS A 1 79 ? 1.260 4.195 8.414 1.00 95.06 79 CYS A CA 1
ATOM 619 C C . CYS A 1 79 ? 1.621 4.990 7.141 1.00 95.06 79 CYS A C 1
ATOM 621 O O . CYS A 1 79 ? 1.073 4.731 6.071 1.00 95.06 79 CYS A O 1
ATOM 623 N N . PHE A 1 80 ? 2.513 5.977 7.267 1.00 95.31 80 PHE A N 1
ATOM 624 C CA . PHE A 1 80 ? 3.050 6.737 6.144 1.00 95.31 80 PHE A CA 1
ATOM 625 C C . PHE A 1 80 ? 4.567 6.875 6.289 1.00 95.31 80 PHE A C 1
ATOM 627 O O . PHE A 1 80 ? 5.038 7.528 7.217 1.00 95.31 80 PHE A O 1
ATOM 634 N N . PHE A 1 81 ? 5.304 6.266 5.359 1.00 94.75 81 PHE A N 1
ATOM 635 C CA . PHE A 1 81 ? 6.765 6.238 5.290 1.00 94.75 81 PHE A CA 1
ATOM 636 C C . PHE A 1 81 ? 7.402 5.744 6.600 1.00 94.75 81 PHE A C 1
ATOM 638 O O . PHE A 1 81 ? 8.253 6.396 7.197 1.00 94.75 81 PHE A O 1
ATOM 645 N N . VAL A 1 82 ? 6.907 4.605 7.094 1.00 94.38 82 VAL A N 1
ATOM 646 C CA . VAL A 1 82 ? 7.347 4.018 8.365 1.00 94.38 82 VAL A CA 1
ATOM 647 C C . VAL A 1 82 ? 8.686 3.309 8.164 1.00 94.38 82 VAL A C 1
ATOM 649 O O . VAL A 1 82 ? 8.734 2.235 7.573 1.00 94.38 82 VAL A O 1
ATOM 652 N N . GLU A 1 83 ? 9.757 3.913 8.667 1.00 92.75 83 GLU A N 1
ATOM 653 C CA . GLU A 1 83 ? 11.107 3.343 8.677 1.00 92.75 83 GLU A CA 1
ATOM 654 C C . GLU A 1 83 ? 11.305 2.362 9.854 1.00 92.75 83 GLU A C 1
ATOM 656 O O . GLU A 1 83 ? 10.750 2.593 10.935 1.00 92.75 83 GLU A O 1
ATOM 661 N N . PRO A 1 84 ? 12.139 1.311 9.696 1.00 92.44 84 PRO A N 1
ATOM 662 C CA . PRO A 1 84 ? 12.982 0.996 8.532 1.00 92.44 84 PRO A CA 1
ATOM 663 C C . PRO A 1 84 ? 12.300 0.126 7.463 1.00 92.44 84 PRO A C 1
ATOM 665 O O . PRO A 1 84 ? 12.980 -0.354 6.563 1.00 92.44 84 PRO A O 1
ATOM 668 N N . GLU A 1 85 ? 11.005 -0.173 7.596 1.00 86.38 85 GLU A N 1
ATOM 669 C CA . GLU A 1 85 ? 10.346 -1.162 6.729 1.00 86.38 85 GLU A CA 1
ATOM 670 C C . GLU A 1 85 ? 9.831 -0.625 5.395 1.00 86.38 85 GLU A C 1
ATOM 672 O O . GLU A 1 85 ? 9.454 -1.427 4.542 1.00 86.38 85 GLU A O 1
ATOM 677 N N . VAL A 1 86 ? 9.765 0.698 5.232 1.00 83.94 86 VAL A N 1
ATOM 678 C CA . VAL A 1 86 ? 9.535 1.352 3.936 1.00 83.94 86 VAL A CA 1
ATOM 679 C C . VAL A 1 86 ? 10.747 1.231 3.016 1.00 83.94 86 VAL A C 1
ATOM 681 O O . VAL A 1 86 ? 11.891 1.336 3.509 1.00 83.94 86 VAL A O 1
#

Secondary structure (DSSP, 8-state):
--SS--SSSS-SEEEEE-TTS-EEEEE-SS-TT-PPP-TTSHHHHHHHHHHHHHHHHTT-S----TTGGGS---TTS-SSS-TTT-

Nearest PDB structures (foldseek):
  7qqi-assembly1_A  TM=9.834E-01  e=1.321E-07  Faecalibaculum rodentium
  7qqj-assembly1_A  TM=9.873E-01  e=2.272E-07  Jeotgalibaca ciconiae
  7qqj-assembly2_B  TM=9.566E-01  e=2.272E-07  Jeotgalibaca ciconiae
  7xdr-assembly2_K  TM=9.643E-01  e=1.080E-06  Marinobacter adhaerens
  7xdq-assembly1_A  TM=9.660E-01  e=3.660E-06  Marinobacter adhaerens

Mean predicted aligned error: 3.53 Å

Radius of gyration: 15.09 Å; Cα contacts (8 Å, |Δi|>4): 96; chains: 1; bounding box: 36×30×39 Å

pLDDT: mean 93.77, std 6.28, range [54.5, 98.44]

Sequence (86 aa):
MGLIYTRKPRPPFLEVEHGDGTTQKVWCTFDYEQVDIDAFSALGSKFIEDQLAALCEHGCGLIRLDAFGYTTKRKGTNCFFVEPEV